Protein AF-A0A536WTS4-F1 (afdb_monomer_lite)

Sequence (94 aa):
MDYNAAAFLFFGWNKDMGRRTPQLVEVRKGDNCDMRIAVVRTMIAIIREYSKGDFIWQSPRHDHDVVLSARLSDNAALENFLMHDFFDDRGQPQ

Secondary structure (DSSP, 8-state):
----EEEEEE----SSSSS-PPEEEEEE-TT-SSHHHHHHHHHHHHHHHH-SSEEEEE-SSSSSEEEEE-SSTTHHHHHHHHHHHHH-------

Foldseek 3Di:
DPPQKDWDWDQDPDPPDPDSDTDIGIWGCPPPPDSLLRVQVVVLVVVCVVDQFWDWDDQPVDNDTDIDTSHPVCVVVSSVVVSCSPPVPPPDDD

Structure (mmCIF, N/CA/C/O backbone):
data_AF-A0A536WTS4-F1
#
_entry.id   AF-A0A536WTS4-F1
#
loop_
_atom_site.group_PDB
_atom_site.id
_atom_site.type_symbol
_atom_site.label_atom_id
_atom_site.label_alt_id
_atom_site.label_comp_id
_atom_site.label_asym_id
_atom_site.label_en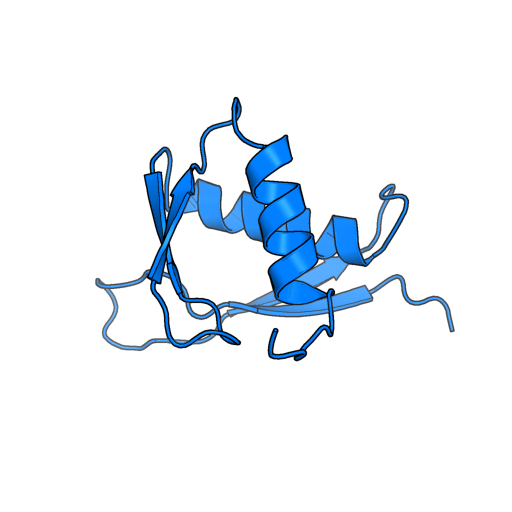tity_id
_atom_site.label_seq_id
_atom_site.pdbx_PDB_ins_code
_atom_site.Cartn_x
_atom_site.Cartn_y
_atom_site.Cartn_z
_atom_site.occupancy
_atom_site.B_iso_or_equiv
_atom_site.auth_seq_id
_atom_site.auth_comp_id
_atom_site.auth_asym_id
_atom_site.auth_atom_id
_atom_site.pdbx_PDB_model_num
ATOM 1 N N . MET A 1 1 ? 13.532 -1.922 -22.400 1.00 49.69 1 MET A N 1
ATOM 2 C CA . MET A 1 1 ? 13.558 -1.153 -21.141 1.00 49.69 1 MET A CA 1
ATOM 3 C C . MET A 1 1 ? 12.948 -2.051 -20.090 1.00 49.69 1 MET A C 1
ATOM 5 O O . MET A 1 1 ? 11.756 -2.310 -20.160 1.00 49.69 1 MET A O 1
ATOM 9 N N . ASP A 1 2 ? 13.777 -2.655 -19.246 1.00 54.44 2 ASP A N 1
ATOM 10 C CA . ASP A 1 2 ? 13.315 -3.585 -18.217 1.00 54.44 2 ASP A CA 1
ATOM 11 C C . ASP A 1 2 ? 12.775 -2.759 -17.039 1.00 54.44 2 ASP A C 1
ATOM 13 O O . ASP A 1 2 ? 13.535 -2.058 -16.368 1.00 54.44 2 ASP A O 1
ATOM 17 N N . TYR A 1 3 ? 11.454 -2.740 -16.848 1.00 62.44 3 TYR A N 1
ATOM 18 C CA . TYR A 1 3 ? 10.787 -1.937 -15.815 1.00 62.44 3 TYR A CA 1
ATOM 19 C C . TYR A 1 3 ? 10.893 -2.628 -14.444 1.00 62.44 3 TYR A C 1
ATOM 21 O O . TYR A 1 3 ? 9.895 -2.964 -13.813 1.00 62.44 3 TYR A O 1
ATOM 29 N N . ASN A 1 4 ? 12.122 -2.858 -13.978 1.00 80.12 4 ASN A N 1
ATOM 30 C CA . ASN A 1 4 ? 12.406 -3.505 -12.689 1.00 80.12 4 ASN A CA 1
ATOM 31 C C . ASN A 1 4 ? 12.405 -2.532 -11.504 1.00 80.12 4 ASN A C 1
ATOM 33 O O . ASN A 1 4 ? 12.747 -2.919 -10.384 1.00 80.12 4 ASN A O 1
ATOM 37 N N . ALA A 1 5 ? 12.077 -1.267 -11.752 1.00 83.25 5 ALA A N 1
ATOM 38 C CA . ALA A 1 5 ? 12.145 -0.190 -10.785 1.00 83.25 5 ALA A CA 1
ATOM 39 C C . ALA A 1 5 ? 10.890 0.680 -10.861 1.00 83.25 5 ALA A C 1
ATOM 41 O O . ALA A 1 5 ? 10.423 1.020 -11.945 1.00 83.25 5 ALA A O 1
ATOM 42 N N . ALA A 1 6 ? 10.383 1.062 -9.697 1.00 88.75 6 ALA A N 1
ATOM 43 C CA . ALA A 1 6 ? 9.316 2.035 -9.523 1.00 88.75 6 ALA A CA 1
ATOM 44 C C . ALA A 1 6 ? 9.616 2.818 -8.255 1.00 88.75 6 ALA A C 1
ATOM 46 O O . ALA A 1 6 ? 10.425 2.396 -7.430 1.00 88.75 6 ALA A O 1
ATOM 47 N N . ALA A 1 7 ? 8.955 3.950 -8.089 1.00 88.88 7 ALA A N 1
ATOM 48 C CA . ALA A 1 7 ? 8.992 4.675 -6.840 1.00 88.88 7 ALA A CA 1
ATOM 49 C C . ALA A 1 7 ? 7.628 5.298 -6.573 1.00 88.88 7 ALA A C 1
ATOM 51 O O . ALA A 1 7 ? 6.889 5.605 -7.511 1.00 88.88 7 ALA A O 1
ATOM 52 N N . PHE A 1 8 ? 7.302 5.485 -5.300 1.00 87.69 8 PHE A N 1
ATOM 53 C CA . PHE A 1 8 ? 6.113 6.217 -4.881 1.00 87.69 8 PHE A CA 1
ATOM 54 C C . PHE A 1 8 ? 6.436 7.159 -3.726 1.00 87.69 8 PHE A C 1
ATOM 56 O O . PHE A 1 8 ? 7.398 6.958 -2.983 1.00 87.69 8 PHE A O 1
ATOM 63 N N . LEU A 1 9 ? 5.626 8.208 -3.588 1.00 85.56 9 LEU A N 1
ATOM 64 C CA . LEU A 1 9 ? 5.688 9.113 -2.448 1.00 85.56 9 LEU A CA 1
ATOM 65 C C . LEU A 1 9 ? 4.735 8.617 -1.363 1.00 85.56 9 LEU A C 1
ATOM 67 O O . LEU A 1 9 ? 3.550 8.408 -1.614 1.00 85.56 9 LEU A O 1
ATOM 71 N N . PHE A 1 10 ? 5.255 8.459 -0.153 1.00 83.62 10 PHE A N 1
ATOM 72 C CA . PHE A 1 10 ? 4.491 8.094 1.028 1.00 83.62 10 PHE A CA 1
ATOM 73 C C . PHE A 1 10 ? 4.457 9.264 2.008 1.00 83.62 10 PHE A C 1
ATOM 75 O O . PHE A 1 10 ? 5.494 9.728 2.472 1.00 83.62 10 PHE A O 1
ATOM 82 N N . PHE A 1 11 ? 3.264 9.750 2.340 1.00 77.81 11 PHE A N 1
ATOM 83 C CA . PHE A 1 11 ? 3.100 10.947 3.174 1.00 77.81 11 PHE A CA 1
ATOM 84 C C . PHE A 1 11 ? 3.015 10.648 4.684 1.00 77.81 11 PHE A C 1
ATOM 86 O O . PHE A 1 11 ? 2.996 11.584 5.483 1.00 77.81 11 PHE A O 1
ATOM 93 N N . GLY A 1 12 ? 3.036 9.369 5.084 1.00 70.69 12 GLY A N 1
ATOM 94 C CA . GLY A 1 12 ? 3.058 8.944 6.486 1.00 70.69 12 GLY A CA 1
ATOM 95 C C . GLY A 1 12 ? 1.752 9.148 7.264 1.00 70.69 12 GLY A C 1
ATOM 96 O O . GLY A 1 12 ? 0.869 9.899 6.863 1.00 70.69 12 GLY A O 1
ATOM 97 N N . TRP A 1 13 ? 1.680 8.509 8.440 1.00 64.44 13 TRP A N 1
ATOM 98 C CA . TRP A 1 13 ? 0.668 8.757 9.488 1.00 64.44 13 TRP A CA 1
ATOM 99 C C . TRP A 1 13 ? 1.178 9.674 10.608 1.00 64.44 13 TRP A C 1
ATOM 101 O O . TRP A 1 13 ? 0.634 9.699 11.711 1.00 64.44 13 TRP A O 1
ATOM 111 N N . ASN A 1 14 ? 2.255 10.415 10.351 1.00 55.50 14 ASN A N 1
ATOM 112 C CA . ASN A 1 14 ? 2.995 11.105 11.397 1.00 55.50 14 ASN A CA 1
ATOM 113 C C . ASN A 1 14 ? 2.198 12.310 11.933 1.00 55.50 14 ASN A C 1
ATOM 115 O O . ASN A 1 14 ? 2.192 13.382 11.329 1.00 55.50 14 ASN A O 1
ATOM 119 N N . LYS A 1 15 ? 1.501 12.115 13.060 1.00 51.94 15 LYS A N 1
ATOM 120 C CA . LYS A 1 15 ? 0.879 13.193 13.844 1.00 51.94 15 LYS A CA 1
ATOM 121 C C . LYS A 1 15 ? 1.897 13.941 14.718 1.00 51.94 15 LYS A C 1
ATOM 123 O O . LYS A 1 15 ? 1.617 15.074 15.094 1.00 51.94 15 LYS A O 1
ATOM 128 N N . ASP A 1 16 ? 3.060 13.349 15.002 1.00 46.81 16 ASP A N 1
ATOM 129 C CA . ASP A 1 16 ? 3.999 13.854 16.018 1.00 46.81 16 ASP A CA 1
ATOM 130 C C . ASP A 1 16 ? 5.082 14.795 15.474 1.00 46.81 16 ASP A C 1
ATOM 132 O O . ASP A 1 16 ? 5.691 15.552 16.228 1.00 46.81 16 ASP A O 1
ATOM 136 N N . MET A 1 17 ? 5.312 14.819 14.161 1.00 42.09 17 MET A N 1
ATOM 137 C CA . MET A 1 17 ? 6.219 15.782 13.538 1.00 42.09 17 MET A CA 1
ATOM 138 C C . MET A 1 17 ? 5.418 16.712 12.636 1.00 42.09 17 MET A C 1
ATOM 140 O O . MET A 1 17 ? 4.917 16.287 11.602 1.00 42.09 17 MET A O 1
ATOM 144 N N . GLY A 1 18 ? 5.316 17.990 13.018 1.00 48.28 18 GLY A N 1
ATOM 145 C CA . GLY A 1 18 ? 4.521 19.052 12.376 1.00 48.28 18 GLY A CA 1
ATOM 146 C C . GLY A 1 18 ? 4.835 19.388 10.905 1.00 48.28 18 GLY A C 1
ATOM 147 O O . GLY A 1 18 ? 4.498 20.474 10.440 1.00 48.28 18 GLY A O 1
ATOM 148 N N . ARG A 1 19 ? 5.462 18.478 10.150 1.00 54.34 19 ARG A N 1
ATOM 149 C CA . ARG A 1 19 ? 5.578 18.494 8.691 1.00 54.34 19 ARG A CA 1
ATOM 150 C C . ARG A 1 19 ? 5.220 17.119 8.121 1.00 54.34 19 ARG A C 1
ATOM 152 O O . ARG A 1 19 ? 5.923 16.141 8.362 1.00 54.34 19 ARG A O 1
ATOM 159 N N . ARG A 1 20 ? 4.179 17.082 7.279 1.00 61.06 20 ARG A N 1
ATOM 160 C CA . ARG A 1 20 ? 3.906 16.004 6.309 1.00 61.06 20 ARG A CA 1
ATOM 161 C C . ARG A 1 20 ? 5.018 15.981 5.253 1.00 61.06 20 ARG A C 1
ATOM 163 O O . ARG A 1 20 ? 4.831 16.467 4.141 1.00 61.06 20 ARG A O 1
ATOM 170 N N . THR A 1 21 ? 6.202 15.497 5.612 1.00 69.00 21 THR A N 1
ATOM 171 C CA . THR A 1 21 ? 7.292 15.329 4.646 1.00 69.00 21 THR A CA 1
ATOM 172 C C . THR A 1 21 ? 7.047 14.040 3.862 1.00 69.00 21 THR A C 1
ATOM 174 O O . THR A 1 21 ? 7.047 12.971 4.478 1.00 69.00 21 THR A O 1
ATOM 177 N N . PRO A 1 22 ? 6.838 14.101 2.534 1.00 77.81 22 PRO A N 1
ATOM 178 C CA . PRO A 1 22 ? 6.745 12.896 1.726 1.00 77.81 22 PRO A CA 1
ATOM 179 C C . PRO A 1 22 ? 8.073 12.141 1.751 1.00 77.81 22 PRO A C 1
ATOM 181 O O . PRO A 1 22 ? 9.140 12.725 1.567 1.00 77.81 22 PRO A O 1
ATOM 184 N N . GLN A 1 23 ? 7.996 10.834 1.954 1.00 83.56 23 GLN A N 1
ATOM 185 C CA . GLN A 1 23 ? 9.116 9.913 1.841 1.00 83.56 23 GLN A CA 1
ATOM 186 C C . GLN A 1 23 ? 9.083 9.282 0.449 1.00 83.56 23 GLN A C 1
ATOM 188 O O . GLN A 1 23 ? 8.069 8.704 0.058 1.00 83.56 23 GLN A O 1
ATOM 193 N N . LEU A 1 24 ? 10.173 9.409 -0.311 1.00 88.69 24 LEU A N 1
ATOM 194 C CA . LEU A 1 24 ? 10.327 8.701 -1.580 1.00 88.69 24 LEU A CA 1
ATOM 195 C C . LEU A 1 24 ? 10.731 7.257 -1.292 1.00 88.69 24 LEU A C 1
ATOM 197 O O . LEU A 1 24 ? 11.793 7.010 -0.726 1.00 88.69 24 LEU A O 1
ATOM 201 N N . VAL A 1 25 ? 9.886 6.318 -1.699 1.00 9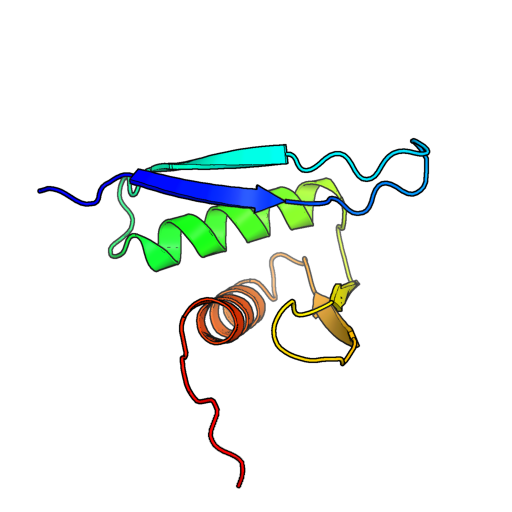0.06 25 VAL A N 1
ATOM 202 C CA . VAL A 1 25 ? 10.126 4.886 -1.542 1.00 90.06 25 VAL A CA 1
ATOM 203 C C . VAL A 1 25 ? 10.459 4.309 -2.905 1.00 90.06 25 VAL A C 1
ATOM 205 O O . VAL A 1 25 ? 9.611 4.291 -3.796 1.00 90.06 25 VAL A O 1
ATOM 208 N N . GLU A 1 26 ? 11.692 3.835 -3.069 1.00 92.12 26 GLU A N 1
ATOM 209 C CA . GLU A 1 26 ? 12.106 3.092 -4.254 1.00 92.12 26 GLU A CA 1
ATOM 210 C C . GLU A 1 26 ? 11.762 1.609 -4.102 1.00 92.12 26 GLU A C 1
ATOM 212 O O . GLU A 1 26 ? 12.044 0.974 -3.086 1.00 92.12 26 GLU A O 1
ATOM 217 N N . VAL A 1 27 ? 11.173 1.042 -5.147 1.00 93.75 27 VAL A N 1
ATOM 218 C CA . VAL A 1 27 ? 10.752 -0.352 -5.218 1.00 93.75 27 VAL A CA 1
ATOM 219 C C . VAL A 1 27 ? 11.514 -1.031 -6.343 1.00 93.75 27 VAL A C 1
ATOM 221 O O . VAL A 1 27 ? 11.670 -0.488 -7.441 1.00 93.75 27 VAL A O 1
ATOM 224 N N . ARG A 1 28 ? 11.965 -2.255 -6.079 1.00 91.25 28 ARG A N 1
ATOM 225 C CA . ARG A 1 28 ? 12.516 -3.166 -7.083 1.00 91.25 28 ARG A CA 1
ATOM 226 C C . ARG A 1 28 ? 11.564 -4.342 -7.261 1.00 91.25 28 ARG A C 1
ATOM 228 O O . ARG A 1 28 ? 11.020 -4.830 -6.275 1.00 91.25 28 ARG A O 1
ATOM 235 N N . LYS A 1 29 ? 11.398 -4.825 -8.496 1.00 91.06 29 LYS A N 1
ATOM 236 C CA . LYS A 1 29 ? 10.540 -5.988 -8.789 1.00 91.06 29 LYS A CA 1
ATOM 237 C C 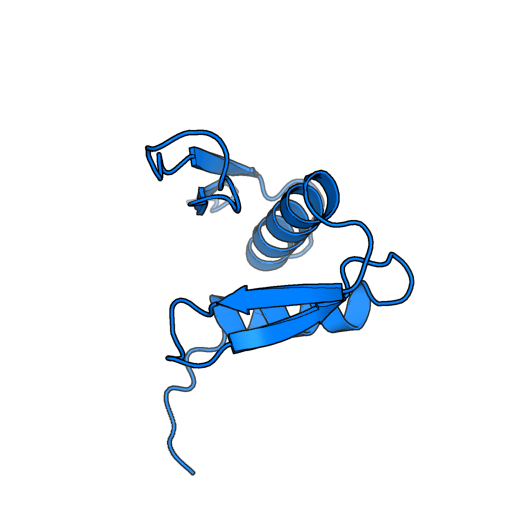. LYS A 1 29 ? 10.960 -7.221 -7.978 1.00 91.06 29 LYS A C 1
ATOM 239 O O . LYS A 1 29 ? 10.111 -7.884 -7.382 1.00 91.06 29 LYS A O 1
ATOM 244 N N . GLY A 1 30 ? 12.266 -7.495 -7.934 1.00 87.38 30 GLY A N 1
ATOM 245 C CA . GLY A 1 30 ? 12.814 -8.708 -7.322 1.00 87.38 30 GLY A CA 1
ATOM 246 C C . GLY A 1 30 ? 12.196 -9.966 -7.936 1.00 87.38 30 GLY A C 1
ATOM 247 O O . GLY A 1 30 ? 11.955 -10.010 -9.141 1.00 87.38 30 GLY A O 1
ATOM 248 N N . ASP A 1 31 ? 11.867 -10.936 -7.084 1.00 87.62 31 ASP A N 1
ATOM 249 C CA . ASP A 1 31 ? 11.253 -12.212 -7.480 1.00 87.62 31 ASP A CA 1
ATOM 250 C C . ASP A 1 31 ? 9.725 -12.136 -7.645 1.00 87.62 31 ASP A C 1
ATOM 252 O O . ASP A 1 31 ? 9.058 -13.149 -7.869 1.00 87.62 31 ASP A O 1
ATOM 256 N N . ASN A 1 32 ? 9.125 -10.947 -7.514 1.00 88.06 32 ASN A N 1
ATOM 257 C CA . ASN A 1 32 ? 7.689 -10.806 -7.725 1.00 88.06 32 ASN A CA 1
ATOM 258 C C . ASN A 1 32 ? 7.350 -11.023 -9.204 1.00 88.06 32 ASN A C 1
ATOM 260 O O . ASN A 1 32 ? 8.050 -10.558 -10.105 1.00 88.06 32 ASN A O 1
ATOM 264 N N . CYS A 1 33 ? 6.216 -11.680 -9.452 1.00 86.75 33 CYS A N 1
ATOM 265 C CA . CYS A 1 33 ? 5.734 -11.946 -10.807 1.00 86.75 33 CYS A CA 1
ATOM 266 C C . CYS A 1 33 ? 5.494 -10.641 -11.599 1.00 86.75 33 CYS A C 1
ATOM 268 O O . CYS A 1 33 ? 5.750 -10.575 -12.800 1.00 86.75 33 CYS A O 1
ATOM 270 N N . ASP A 1 34 ? 5.085 -9.574 -10.904 1.00 88.50 34 ASP A N 1
ATOM 271 C CA . ASP A 1 34 ? 4.752 -8.268 -11.474 1.00 88.50 34 ASP A CA 1
ATOM 272 C C . ASP A 1 34 ? 5.292 -7.121 -10.598 1.00 88.50 34 ASP A C 1
ATOM 274 O O . ASP A 1 34 ? 5.332 -7.225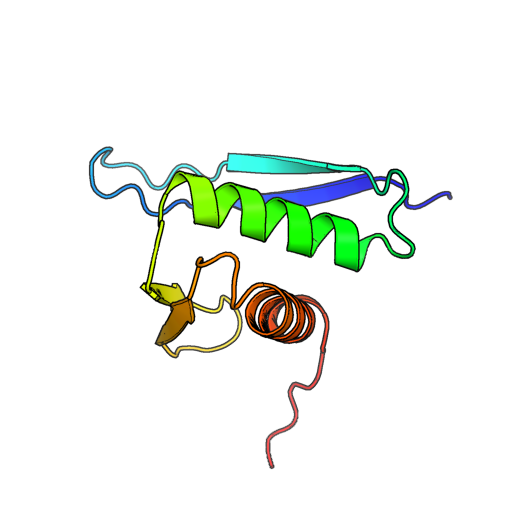 -9.368 1.00 88.50 34 ASP A O 1
ATOM 278 N N . MET A 1 35 ? 5.678 -6.008 -11.228 1.00 91.69 35 MET A N 1
ATOM 279 C CA . MET A 1 35 ? 6.134 -4.797 -10.542 1.00 91.69 35 MET A CA 1
ATOM 280 C C . MET A 1 35 ? 5.052 -4.185 -9.641 1.00 91.69 35 MET A C 1
ATOM 282 O O . MET A 1 35 ? 5.350 -3.681 -8.560 1.00 91.69 35 MET A O 1
ATOM 286 N N . ARG A 1 36 ? 3.783 -4.277 -10.047 1.00 91.88 36 ARG A N 1
ATOM 287 C CA . ARG A 1 36 ? 2.624 -3.811 -9.273 1.00 91.88 36 ARG A CA 1
ATOM 288 C C . ARG A 1 36 ? 2.518 -4.531 -7.929 1.00 91.88 36 ARG A C 1
ATOM 290 O O . ARG A 1 36 ? 2.298 -3.892 -6.905 1.00 91.88 36 ARG A O 1
ATOM 297 N N . ILE A 1 37 ? 2.774 -5.842 -7.922 1.00 93.19 37 ILE A N 1
ATOM 298 C CA . ILE A 1 37 ? 2.795 -6.659 -6.699 1.00 93.19 37 ILE A CA 1
ATOM 299 C C . ILE A 1 37 ? 3.928 -6.200 -5.779 1.00 93.19 37 ILE A C 1
ATOM 301 O O . ILE A 1 37 ? 3.711 -6.047 -4.578 1.00 93.19 37 ILE A O 1
ATOM 305 N N . ALA A 1 38 ? 5.118 -5.939 -6.330 1.00 94.62 38 ALA A N 1
ATOM 306 C CA . ALA A 1 38 ? 6.240 -5.431 -5.543 1.00 94.62 38 ALA A CA 1
ATOM 307 C C . ALA A 1 38 ? 5.882 -4.102 -4.856 1.00 94.62 38 ALA A C 1
ATOM 309 O O . ALA A 1 38 ? 6.084 -3.964 -3.653 1.00 94.62 38 ALA A O 1
ATOM 310 N N . VAL A 1 39 ? 5.267 -3.166 -5.589 1.00 93.25 39 VAL A N 1
ATOM 311 C CA . VAL A 1 39 ? 4.824 -1.871 -5.045 1.00 93.25 39 VAL A CA 1
ATOM 312 C C . VAL A 1 39 ? 3.805 -2.051 -3.918 1.00 93.25 39 VAL A C 1
ATOM 314 O O . VAL A 1 39 ? 3.989 -1.489 -2.838 1.00 93.25 39 VAL A O 1
ATOM 317 N N . VAL A 1 40 ? 2.764 -2.862 -4.135 1.00 93.94 40 VAL A N 1
ATOM 318 C CA . VAL A 1 40 ? 1.726 -3.113 -3.121 1.00 93.94 40 VAL A CA 1
ATOM 319 C C . VAL A 1 40 ? 2.324 -3.746 -1.868 1.00 93.94 40 VAL A C 1
ATOM 321 O O . VAL A 1 40 ? 2.050 -3.295 -0.758 1.00 93.94 40 VAL A O 1
ATOM 324 N N . ARG A 1 41 ? 3.185 -4.755 -2.014 1.00 94.94 41 ARG A N 1
ATOM 325 C CA . ARG A 1 41 ? 3.809 -5.430 -0.868 1.00 94.94 41 ARG A CA 1
ATOM 326 C C . ARG A 1 41 ? 4.731 -4.510 -0.082 1.00 94.94 41 ARG A C 1
ATOM 328 O O . ARG A 1 41 ? 4.711 -4.558 1.147 1.00 94.94 41 ARG A O 1
ATOM 335 N N . THR A 1 42 ? 5.490 -3.649 -0.761 1.00 94.38 42 THR A N 1
ATOM 336 C CA . THR A 1 42 ? 6.290 -2.617 -0.090 1.00 94.38 42 THR A CA 1
ATOM 337 C C . THR A 1 42 ? 5.396 -1.653 0.690 1.00 94.38 42 THR A C 1
ATOM 339 O O . THR A 1 42 ? 5.693 -1.360 1.845 1.00 94.38 42 THR A O 1
ATOM 342 N N . MET A 1 43 ? 4.266 -1.219 0.122 1.00 92.06 43 MET A N 1
ATOM 343 C CA . MET A 1 43 ? 3.302 -0.382 0.84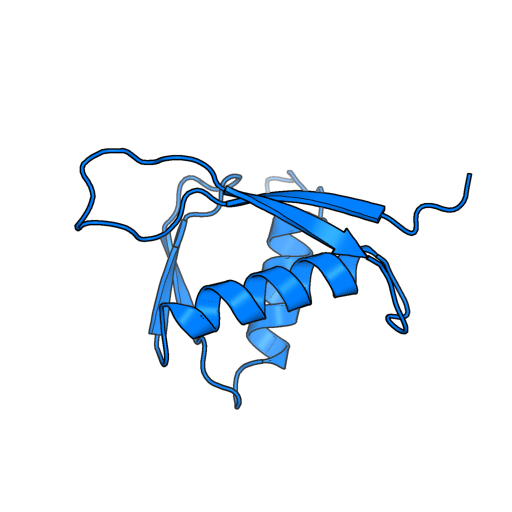2 1.00 92.06 43 MET A CA 1
ATOM 344 C C . MET A 1 43 ? 2.739 -1.091 2.086 1.00 92.06 43 MET A C 1
ATOM 346 O O . MET A 1 43 ? 2.695 -0.496 3.158 1.00 92.06 43 MET A O 1
ATOM 350 N N . ILE A 1 44 ? 2.360 -2.370 1.986 1.00 93.38 44 ILE A N 1
ATOM 351 C CA . ILE A 1 44 ? 1.868 -3.156 3.134 1.00 93.38 44 ILE A CA 1
ATOM 352 C C . ILE A 1 44 ? 2.927 -3.260 4.233 1.00 93.38 44 ILE A C 1
ATOM 354 O O . ILE A 1 44 ? 2.590 -3.162 5.414 1.00 93.38 44 ILE A O 1
ATOM 358 N N . ALA A 1 45 ? 4.195 -3.458 3.865 1.00 93.00 45 ALA A N 1
ATOM 359 C CA . ALA A 1 45 ? 5.291 -3.496 4.827 1.00 93.00 45 ALA A CA 1
ATOM 360 C C . ALA A 1 45 ? 5.384 -2.175 5.606 1.00 93.00 45 ALA A C 1
ATOM 362 O O . ALA A 1 45 ? 5.366 -2.203 6.834 1.00 93.00 45 ALA A O 1
ATOM 363 N N . ILE A 1 46 ? 5.349 -1.039 4.903 1.00 90.69 46 ILE A N 1
ATOM 364 C CA . ILE A 1 46 ? 5.346 0.298 5.514 1.00 90.69 46 ILE A CA 1
ATOM 365 C C . ILE A 1 46 ? 4.122 0.484 6.417 1.00 90.69 46 ILE A C 1
ATOM 367 O O . ILE A 1 46 ? 4.266 0.863 7.575 1.00 90.69 46 ILE A O 1
ATOM 371 N N . ILE A 1 47 ? 2.911 0.171 5.941 1.00 89.31 47 ILE A N 1
ATOM 372 C CA . ILE A 1 47 ? 1.682 0.258 6.751 1.00 89.31 47 ILE A CA 1
ATOM 373 C C . ILE A 1 47 ? 1.842 -0.536 8.050 1.00 89.31 47 ILE A C 1
ATOM 375 O O . ILE A 1 47 ? 1.481 -0.043 9.117 1.00 89.31 47 ILE A O 1
ATOM 379 N N . ARG A 1 48 ? 2.422 -1.739 7.981 1.00 91.31 48 ARG A N 1
ATOM 380 C CA . ARG A 1 48 ? 2.643 -2.609 9.143 1.00 91.31 48 ARG A CA 1
ATOM 381 C C . ARG A 1 48 ? 3.695 -2.099 10.116 1.00 91.31 48 ARG A C 1
ATOM 383 O O . ARG A 1 48 ? 3.691 -2.528 11.272 1.00 91.31 48 ARG A O 1
ATOM 390 N N . GLU A 1 49 ? 4.599 -1.222 9.698 1.00 88.38 49 GLU A N 1
ATOM 391 C CA . GLU A 1 49 ? 5.509 -0.543 10.623 1.00 88.38 49 GLU A CA 1
ATOM 392 C C . GLU A 1 49 ? 4.736 0.410 11.542 1.00 88.38 49 GLU A C 1
ATOM 394 O O . GLU A 1 49 ? 5.027 0.464 12.737 1.00 88.38 49 GLU A O 1
ATOM 399 N N . TYR A 1 50 ? 3.691 1.066 11.023 1.00 83.69 50 TYR A N 1
ATOM 400 C CA . TYR A 1 50 ? 2.904 2.067 11.752 1.00 83.69 50 TYR A CA 1
ATOM 401 C C . TYR A 1 50 ? 1.612 1.532 12.387 1.00 83.69 50 TYR A C 1
ATOM 403 O O . TYR A 1 50 ? 1.197 2.027 13.432 1.00 83.69 50 TYR A O 1
ATOM 411 N N . SER A 1 51 ? 0.972 0.524 11.792 1.00 85.75 51 SER A N 1
ATOM 412 C CA . SER A 1 51 ? -0.266 -0.081 12.289 1.00 85.75 51 SER A CA 1
ATOM 413 C C . SER A 1 51 ? -0.141 -1.596 12.398 1.00 85.75 51 SER A C 1
ATOM 415 O O . SER A 1 51 ? 0.303 -2.274 11.477 1.00 85.75 51 SER A O 1
ATOM 417 N N . LYS A 1 52 ? -0.571 -2.155 13.531 1.00 87.31 52 LYS A N 1
ATOM 418 C CA . LYS A 1 52 ? -0.612 -3.613 13.759 1.00 87.31 52 LYS A CA 1
ATOM 419 C C . LYS A 1 52 ? -2.015 -4.208 13.626 1.00 87.31 52 LYS A C 1
ATOM 421 O O . LYS A 1 52 ? -2.173 -5.421 13.736 1.00 87.31 52 LYS A O 1
ATOM 426 N N . GLY A 1 53 ? -3.025 -3.372 13.415 1.00 91.12 53 GLY A N 1
ATOM 427 C CA . GLY A 1 53 ? -4.427 -3.769 13.412 1.00 91.12 53 GLY A CA 1
ATOM 428 C C . GLY A 1 53 ? -5.212 -2.985 12.379 1.00 91.12 53 GLY A C 1
ATOM 429 O O . GLY A 1 53 ? -4.721 -2.735 11.279 1.00 91.12 53 GLY A O 1
ATOM 430 N N . ASP A 1 54 ? -6.427 -2.607 12.744 1.00 92.56 54 ASP A N 1
ATOM 431 C CA . ASP A 1 54 ? -7.295 -1.845 11.858 1.00 92.56 54 ASP A CA 1
ATOM 432 C C . ASP A 1 54 ? -6.790 -0.395 11.749 1.00 92.56 54 ASP A C 1
ATOM 434 O O . ASP A 1 54 ? -6.323 0.195 12.726 1.00 92.56 54 ASP A O 1
ATOM 438 N N . PHE A 1 55 ? -6.828 0.170 10.547 1.00 89.50 55 PHE A N 1
ATOM 439 C CA . PHE A 1 55 ? -6.390 1.531 10.256 1.00 89.50 55 PHE A CA 1
ATOM 440 C C . PHE A 1 55 ? -7.310 2.187 9.229 1.00 89.50 55 PHE A C 1
ATOM 442 O O . PHE A 1 55 ? -7.976 1.515 8.443 1.00 89.50 55 PHE A O 1
ATOM 449 N N . ILE A 1 56 ? -7.335 3.517 9.241 1.00 88.31 56 ILE A N 1
ATOM 450 C CA . ILE A 1 56 ? -8.070 4.308 8.255 1.00 88.31 56 ILE A CA 1
ATOM 451 C C . ILE A 1 56 ? -7.141 4.555 7.075 1.00 88.31 56 ILE A C 1
ATOM 453 O O . ILE A 1 56 ? -6.084 5.146 7.263 1.00 88.31 56 ILE A O 1
ATOM 457 N N . TRP A 1 57 ? -7.535 4.117 5.887 1.00 87.44 57 TRP A N 1
ATOM 458 C CA . TRP A 1 57 ? -6.879 4.397 4.618 1.00 87.44 57 TRP A CA 1
ATOM 459 C C . TRP A 1 57 ? -7.575 5.560 3.920 1.00 87.44 57 TRP A C 1
ATOM 461 O O . TRP A 1 57 ? -8.780 5.505 3.681 1.00 87.44 57 TRP A O 1
ATOM 471 N N . GLN A 1 58 ? -6.804 6.586 3.567 1.00 83.88 58 GLN A N 1
ATOM 472 C CA . GLN A 1 58 ? -7.282 7.682 2.730 1.00 83.88 58 GLN A CA 1
ATOM 473 C C . GLN A 1 58 ? -6.814 7.407 1.305 1.00 83.88 58 GLN A C 1
ATOM 475 O O . GLN A 1 58 ? -5.616 7.499 1.020 1.00 83.88 58 GLN A O 1
ATOM 480 N N . SER A 1 59 ? -7.740 7.018 0.427 1.00 77.50 59 SER A N 1
ATOM 481 C CA . SER A 1 59 ? -7.402 6.796 -0.978 1.00 77.50 59 SER A CA 1
ATOM 482 C C . SER A 1 59 ? -7.043 8.138 -1.624 1.00 77.50 59 SER A C 1
ATOM 484 O O . SER A 1 59 ? -7.807 9.093 -1.515 1.00 77.50 59 SER A O 1
ATOM 486 N N . PRO A 1 60 ? -5.925 8.247 -2.358 1.00 67.31 60 PRO A N 1
ATOM 487 C CA . PRO A 1 60 ? -5.652 9.437 -3.161 1.00 67.31 60 PRO A CA 1
ATOM 488 C C . PRO A 1 60 ? -6.674 9.650 -4.290 1.00 67.31 60 PRO A C 1
ATOM 490 O O . PRO A 1 60 ? -6.724 10.736 -4.863 1.00 67.31 60 PRO A O 1
ATOM 493 N N . ARG A 1 61 ? -7.436 8.606 -4.656 1.00 71.38 61 ARG A N 1
ATOM 494 C CA . ARG A 1 61 ? -8.408 8.631 -5.762 1.00 71.38 61 ARG A CA 1
ATOM 495 C C . ARG A 1 61 ? -9.835 8.879 -5.305 1.00 71.38 61 ARG A C 1
ATOM 497 O O . ARG A 1 61 ? -10.617 9.442 -6.063 1.00 71.38 61 ARG A O 1
ATOM 504 N N . HIS A 1 62 ? -10.173 8.425 -4.106 1.00 67.62 62 HIS A N 1
ATOM 505 C CA . HIS A 1 62 ? -11.517 8.527 -3.565 1.00 67.62 62 HIS A CA 1
ATOM 506 C C . HIS A 1 62 ? -11.509 9.440 -2.349 1.00 67.62 62 HIS A C 1
ATOM 508 O O . HIS A 1 62 ? -10.727 9.240 -1.428 1.00 67.62 62 HIS A O 1
ATOM 514 N N . ASP A 1 63 ? -12.434 10.396 -2.313 1.00 68.25 63 ASP A N 1
ATOM 515 C CA . ASP A 1 63 ? -12.634 11.311 -1.180 1.00 68.25 63 ASP A CA 1
ATOM 516 C C . ASP A 1 63 ? -13.337 10.615 0.007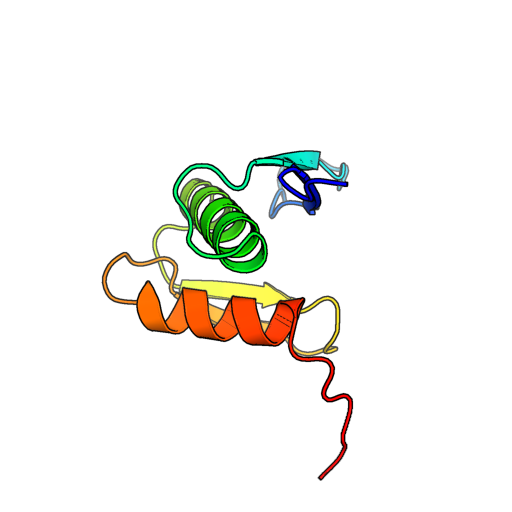 1.00 68.25 63 ASP A C 1
ATOM 518 O O . ASP A 1 63 ? -14.173 11.191 0.701 1.00 68.25 63 ASP A O 1
ATOM 522 N N . HIS A 1 64 ? -13.072 9.317 0.191 1.00 77.69 64 HIS A N 1
ATOM 523 C CA . HIS A 1 64 ? -13.611 8.521 1.280 1.00 77.69 64 HIS A CA 1
ATOM 524 C C . HIS A 1 64 ? -12.508 7.820 2.072 1.00 77.69 64 HIS A C 1
ATOM 526 O O . HIS A 1 64 ? -11.516 7.323 1.536 1.00 77.69 64 HIS A O 1
ATOM 532 N N . ASP A 1 65 ? -12.736 7.760 3.378 1.00 85.62 65 ASP A N 1
ATOM 533 C CA . ASP A 1 65 ? -11.916 7.026 4.325 1.00 85.62 65 ASP A CA 1
ATOM 534 C C . ASP A 1 65 ? -12.417 5.572 4.394 1.00 85.62 65 ASP A C 1
ATOM 536 O O . ASP A 1 65 ? -13.596 5.323 4.655 1.00 85.62 65 ASP A O 1
ATOM 540 N N . VAL A 1 66 ? -11.528 4.599 4.178 1.00 88.50 66 VAL A N 1
ATOM 541 C CA . VAL A 1 66 ? -11.850 3.162 4.255 1.00 88.50 66 VAL A CA 1
ATOM 542 C C . VAL A 1 66 ? -11.119 2.534 5.431 1.00 88.50 66 VAL A C 1
ATOM 544 O O . VAL A 1 66 ? -9.920 2.737 5.602 1.00 88.50 66 VAL A O 1
ATOM 547 N N . VAL A 1 67 ? -11.815 1.737 6.241 1.00 91.31 67 VAL A N 1
ATOM 548 C CA . VAL A 1 67 ? -11.172 0.962 7.310 1.00 91.31 67 VAL A CA 1
ATOM 549 C C . VAL A 1 67 ? -10.613 -0.333 6.725 1.00 91.31 67 VAL A C 1
ATOM 551 O O . VAL A 1 67 ? -11.359 -1.156 6.198 1.00 91.31 67 VAL A O 1
ATOM 554 N N . LEU A 1 68 ? -9.300 -0.515 6.835 1.00 93.81 68 LEU A N 1
ATOM 555 C CA . LEU A 1 68 ? -8.572 -1.709 6.404 1.00 93.81 68 LEU A CA 1
ATOM 556 C C . LEU A 1 68 ? -7.844 -2.341 7.593 1.00 93.81 68 LEU A C 1
ATOM 558 O O . LEU A 1 68 ? -7.657 -1.703 8.625 1.00 93.81 68 LEU A O 1
ATOM 562 N N . SER A 1 69 ? -7.391 -3.586 7.441 1.00 94.44 69 SER A N 1
ATOM 563 C CA . SER A 1 69 ? -6.632 -4.303 8.471 1.00 94.44 69 SER A CA 1
ATOM 564 C C . SER A 1 69 ? -5.204 -4.576 8.018 1.00 94.44 69 SER A C 1
ATOM 566 O O . SER A 1 69 ? -4.972 -5.139 6.950 1.00 94.44 69 SER A O 1
ATOM 568 N N . ALA A 1 70 ? -4.236 -4.212 8.861 1.00 94.19 70 ALA A N 1
ATOM 569 C CA . ALA A 1 70 ? -2.818 -4.502 8.668 1.00 94.19 70 ALA A CA 1
ATOM 570 C C . ALA A 1 70 ? -2.410 -5.889 9.205 1.00 94.19 70 ALA A C 1
ATOM 572 O O . ALA A 1 70 ? -1.234 -6.262 9.120 1.00 94.19 70 ALA A O 1
ATOM 573 N N . ARG A 1 71 ? -3.346 -6.673 9.764 1.00 95.69 71 ARG A N 1
ATOM 574 C CA . ARG A 1 71 ? -3.055 -8.004 10.320 1.00 95.69 71 ARG A CA 1
ATOM 575 C C . ARG A 1 71 ? -2.518 -8.946 9.236 1.00 95.69 71 ARG A C 1
ATOM 577 O O . ARG A 1 71 ? -2.793 -8.798 8.045 1.00 95.69 71 ARG A O 1
ATOM 584 N N . LEU A 1 72 ? -1.729 -9.942 9.643 1.00 93.88 72 LEU A N 1
ATOM 585 C CA . LEU A 1 72 ? -1.207 -10.957 8.716 1.00 93.88 72 LEU A CA 1
ATOM 586 C C . LEU A 1 72 ? -2.321 -11.842 8.140 1.00 93.88 72 LEU A C 1
ATOM 588 O O . LEU A 1 72 ? -2.244 -12.213 6.972 1.00 93.88 72 LEU A O 1
ATOM 592 N N . SER A 1 73 ? -3.364 -12.124 8.929 1.00 95.19 73 SER A N 1
ATOM 593 C CA . SER A 1 73 ? -4.543 -12.888 8.494 1.00 95.19 73 SER A CA 1
ATOM 594 C C . SER A 1 73 ? -5.249 -12.253 7.298 1.00 95.19 73 SER A C 1
ATOM 596 O O . SER A 1 73 ? -5.784 -12.962 6.453 1.00 95.19 73 SER A O 1
ATOM 598 N N . ASP A 1 74 ? -5.185 -10.926 7.197 1.00 95.81 74 ASP A N 1
ATOM 599 C CA . ASP A 1 74 ? -5.960 -10.147 6.234 1.00 95.81 74 ASP A CA 1
ATOM 600 C C . ASP A 1 74 ? -5.099 -9.715 5.033 1.00 95.81 74 ASP A C 1
ATOM 602 O O . ASP A 1 74 ? -5.521 -8.909 4.206 1.00 95.81 74 ASP A O 1
ATOM 606 N N . ASN A 1 75 ? -3.885 -10.274 4.900 1.00 93.94 75 ASN A N 1
ATOM 607 C CA . ASN A 1 75 ? -2.911 -9.878 3.880 1.00 93.94 75 ASN A CA 1
ATOM 608 C C . ASN A 1 75 ? -3.460 -9.979 2.454 1.00 93.94 75 ASN A C 1
ATOM 610 O O . ASN A 1 75 ? -3.220 -9.086 1.653 1.00 93.94 75 ASN A O 1
ATOM 614 N N . ALA A 1 76 ? -4.178 -11.058 2.133 1.00 94.69 76 ALA A N 1
ATOM 615 C CA . ALA A 1 76 ? -4.730 -11.255 0.795 1.00 94.69 76 ALA A CA 1
ATOM 616 C C . ALA A 1 76 ? -5.790 -10.194 0.455 1.00 94.69 76 ALA A C 1
ATOM 618 O O . ALA A 1 76 ? -5.793 -9.659 -0.651 1.00 94.69 76 ALA A O 1
ATOM 619 N N . ALA A 1 77 ? -6.650 -9.853 1.419 1.00 93.56 77 ALA A N 1
ATOM 620 C CA . ALA A 1 77 ? -7.663 -8.818 1.246 1.00 93.56 77 ALA A CA 1
ATOM 621 C C . ALA A 1 77 ? -7.025 -7.428 1.099 1.00 93.56 77 ALA A C 1
ATOM 623 O O . ALA A 1 77 ? -7.398 -6.678 0.199 1.00 93.56 77 ALA A O 1
ATOM 624 N N . LEU A 1 78 ? -6.025 -7.115 1.932 1.00 94.94 78 LEU A N 1
ATOM 625 C CA . LEU A 1 78 ? -5.294 -5.850 1.867 1.00 94.94 78 LEU A CA 1
ATOM 626 C C . LEU A 1 78 ? -4.506 -5.700 0.554 1.00 94.94 78 LEU A C 1
ATOM 628 O O . LEU A 1 78 ? -4.565 -4.646 -0.073 1.00 94.94 78 LEU A O 1
ATOM 632 N N . GLU A 1 79 ? -3.801 -6.750 0.118 1.00 94.75 79 GLU A N 1
ATOM 633 C CA . GLU A 1 79 ? -3.066 -6.763 -1.155 1.00 94.75 79 GLU A CA 1
ATOM 634 C C . GLU A 1 79 ? -4.015 -6.549 -2.337 1.00 94.75 79 GLU A C 1
ATOM 636 O O . GLU A 1 79 ? -3.749 -5.696 -3.181 1.00 94.75 79 GLU A O 1
ATOM 641 N N . ASN A 1 80 ? -5.158 -7.242 -2.362 1.00 93.88 80 ASN A N 1
ATOM 642 C CA . ASN A 1 80 ? -6.148 -7.066 -3.421 1.00 93.88 80 ASN A CA 1
ATOM 643 C C . ASN A 1 80 ? -6.735 -5.645 -3.436 1.00 93.88 80 ASN A C 1
ATOM 645 O O . ASN A 1 80 ? -6.811 -5.026 -4.495 1.00 93.88 80 ASN A O 1
ATOM 649 N N . PHE A 1 81 ? -7.101 -5.102 -2.270 1.00 92.38 81 PHE A N 1
ATOM 650 C CA . PHE A 1 81 ? -7.635 -3.742 -2.162 1.00 92.38 81 PHE A CA 1
ATOM 651 C C . PHE A 1 81 ? -6.651 -2.701 -2.711 1.00 92.38 81 PHE A C 1
ATOM 653 O O . PHE A 1 81 ? -7.016 -1.909 -3.575 1.00 92.38 81 PHE A O 1
ATOM 660 N N . LEU A 1 82 ? -5.392 -2.732 -2.259 1.00 91.88 82 LEU A N 1
ATOM 661 C CA . LEU A 1 82 ? -4.371 -1.775 -2.695 1.00 91.88 82 LEU A CA 1
ATOM 662 C C . LEU A 1 82 ? -4.005 -1.952 -4.172 1.00 91.88 82 LEU A C 1
ATOM 664 O O . LEU A 1 82 ? -3.732 -0.972 -4.858 1.00 91.88 82 LEU A O 1
ATOM 668 N N . MET A 1 83 ? -4.026 -3.185 -4.686 1.00 92.06 83 MET A N 1
ATOM 669 C CA . MET A 1 83 ? -3.828 -3.442 -6.111 1.00 92.06 83 MET A CA 1
ATOM 670 C C . MET A 1 83 ? -4.902 -2.742 -6.952 1.00 92.06 83 MET A C 1
ATOM 672 O O . MET A 1 83 ? -4.570 -2.094 -7.947 1.00 92.06 83 MET A O 1
ATOM 676 N N . HIS A 1 84 ? -6.170 -2.827 -6.537 1.00 88.75 84 HIS A N 1
ATOM 677 C CA . HIS A 1 84 ? -7.258 -2.120 -7.205 1.00 88.75 84 HIS A CA 1
ATOM 678 C C . HIS A 1 84 ? -7.138 -0.600 -7.040 1.00 88.75 84 HIS A C 1
ATOM 680 O O . HIS A 1 84 ? -7.182 0.119 -8.034 1.00 88.75 84 HIS A O 1
ATOM 686 N N . ASP A 1 85 ? -6.894 -0.114 -5.821 1.00 87.31 85 ASP A N 1
ATOM 687 C CA . ASP A 1 85 ? -6.771 1.321 -5.527 1.00 87.31 85 ASP A CA 1
ATOM 688 C C . ASP A 1 85 ? -5.582 1.980 -6.254 1.00 87.31 85 ASP A C 1
ATOM 690 O O . ASP A 1 85 ? -5.637 3.158 -6.595 1.00 87.31 85 ASP A O 1
ATOM 694 N N . PHE A 1 86 ? -4.500 1.248 -6.542 1.00 86.56 86 PHE A N 1
ATOM 695 C CA . PHE A 1 86 ? -3.315 1.787 -7.226 1.00 86.56 86 PHE A CA 1
ATOM 696 C C . PHE A 1 86 ? -3.280 1.568 -8.732 1.00 86.56 86 PHE A C 1
ATOM 698 O O . PHE A 1 86 ? -2.597 2.323 -9.428 1.00 86.56 86 PHE A O 1
ATOM 705 N N . PHE A 1 87 ? -3.951 0.547 -9.258 1.00 86.25 87 PHE A N 1
ATOM 706 C CA . PHE A 1 87 ? -3.737 0.141 -10.649 1.00 86.25 87 PHE A CA 1
ATOM 707 C C . PHE A 1 87 ? -5.009 -0.165 -11.429 1.00 86.25 87 PHE A C 1
ATOM 709 O O . PHE A 1 87 ? -4.920 -0.273 -12.651 1.00 86.25 87 PHE A O 1
ATOM 716 N N . ASP A 1 88 ? -6.172 -0.292 -10.789 1.00 83.75 88 ASP A N 1
ATOM 717 C CA . ASP A 1 88 ? -7.428 -0.434 -11.524 1.00 83.75 88 ASP A CA 1
ATOM 718 C C . ASP A 1 88 ? -7.926 0.971 -11.899 1.00 83.75 88 ASP A C 1
ATOM 720 O O . ASP A 1 88 ? -8.433 1.738 -11.081 1.00 83.75 88 ASP A O 1
ATOM 724 N N . ASP A 1 89 ? -7.700 1.341 -13.159 1.00 58.28 89 ASP A N 1
ATOM 725 C CA . ASP A 1 89 ? -8.106 2.614 -13.760 1.00 58.28 89 ASP A CA 1
ATOM 726 C C . ASP A 1 89 ? -9.570 2.568 -14.218 1.00 58.28 89 ASP A C 1
ATOM 728 O O . ASP A 1 89 ? -9.912 2.855 -15.363 1.00 58.28 89 ASP A O 1
ATOM 732 N N . ARG A 1 90 ? -10.469 2.137 -13.330 1.00 54.44 90 ARG A N 1
ATOM 733 C CA . ARG A 1 90 ? -11.909 2.180 -13.593 1.00 54.44 90 ARG A CA 1
ATOM 734 C C . ARG A 1 90 ? -12.537 3.345 -12.857 1.00 54.44 90 ARG A C 1
ATOM 736 O O . ARG A 1 90 ? -13.346 3.176 -11.953 1.00 54.44 90 ARG A O 1
ATOM 743 N N . GLY A 1 91 ? -12.223 4.543 -13.343 1.00 46.69 91 GLY A N 1
ATOM 744 C CA . GLY A 1 91 ? -13.104 5.703 -13.234 1.00 46.69 91 GLY A CA 1
ATOM 745 C C . GLY A 1 91 ? -14.410 5.495 -14.013 1.00 46.69 91 GLY A C 1
ATOM 746 O O . GLY A 1 91 ? -14.708 6.258 -14.926 1.00 46.69 91 GLY A O 1
ATOM 747 N N . GLN A 1 92 ? -15.183 4.453 -13.693 1.00 38.22 92 GLN A N 1
ATOM 748 C CA . GLN A 1 92 ? -16.543 4.296 -14.197 1.00 38.22 92 GLN A CA 1
ATOM 749 C C . GLN A 1 92 ? -17.539 4.538 -13.061 1.00 38.22 92 GLN A C 1
ATOM 751 O O . GLN A 1 92 ? -17.607 3.714 -12.147 1.00 38.22 92 GLN A O 1
ATOM 756 N N . PRO A 1 93 ? -18.343 5.615 -13.118 1.00 36.00 93 PRO A N 1
ATOM 757 C CA . PRO A 1 93 ? -19.610 5.607 -12.405 1.00 36.00 93 PRO A CA 1
ATOM 758 C C . PRO A 1 93 ? -20.447 4.431 -12.938 1.00 36.00 93 PRO A C 1
ATOM 760 O O . PRO A 1 93 ? -20.546 4.246 -14.155 1.00 36.00 93 PRO A O 1
ATOM 763 N N . GLN A 1 94 ? -21.001 3.623 -12.033 1.00 38.25 94 GLN A N 1
ATOM 764 C CA . GLN A 1 94 ? -22.213 2.847 -12.306 1.00 38.25 94 GLN A CA 1
ATOM 765 C C . GLN A 1 94 ? -23.407 3.632 -11.779 1.00 38.25 94 GLN A C 1
ATOM 767 O O . GLN A 1 94 ? -23.252 4.255 -10.702 1.00 38.25 94 GLN A O 1
#

Radius of gyration: 14.05 Å; chains: 1; bounding box: 36×32×37 Å

pLDDT: mean 81.21, std 16.08, range [36.0, 95.81]